Protein AF-A0A3D3XCF5-F1 (afdb_monomer_lite)

Sequence (88 aa):
MTKKHKSRTAKVPNKASIANFSKIMAANRSEIAIRVFRAATELRKRTVAVYAQEDRFCMHRFKADEAYQVGKGKGPVAAYLDIDSIIQ

Foldseek 3Di:
DDDDPPPPPPPPPDPPPPPPAQEDEDLDADPVLLVVLVVCVVVNHAYEYEAAPVCPPPPSQVSGPYYDYADVPDDRVVRSVPPVRVVD

Structure (mmCIF, N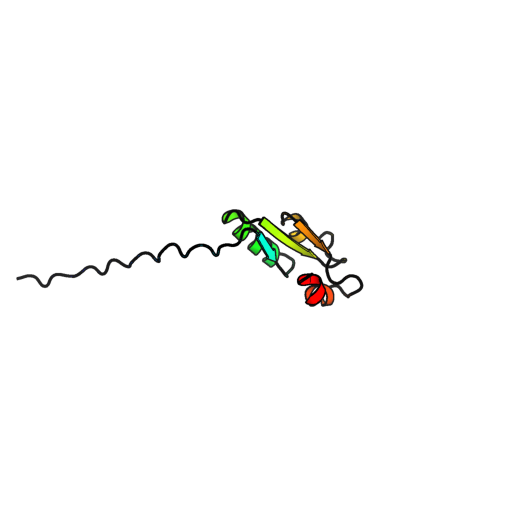/CA/C/O backbone):
data_AF-A0A3D3XCF5-F1
#
_entry.id   AF-A0A3D3XCF5-F1
#
loop_
_atom_site.group_PDB
_atom_site.id
_atom_site.type_symbol
_atom_site.label_atom_id
_atom_site.label_alt_id
_atom_site.label_comp_id
_atom_site.label_asym_id
_atom_site.label_entity_id
_atom_site.label_seq_id
_atom_site.pdbx_PDB_ins_code
_atom_site.Cartn_x
_atom_site.Cartn_y
_atom_site.Cartn_z
_atom_site.occupancy
_atom_site.B_iso_or_equiv
_atom_site.auth_seq_id
_atom_site.auth_comp_id
_atom_site.auth_asym_id
_atom_site.auth_atom_id
_atom_site.pdbx_PDB_model_num
ATOM 1 N N . MET A 1 1 ? -55.881 32.031 11.631 1.00 43.44 1 MET A N 1
ATOM 2 C CA . MET A 1 1 ? -55.396 30.956 12.523 1.00 43.44 1 MET A CA 1
ATOM 3 C C . MET A 1 1 ? -54.432 30.047 11.757 1.00 43.44 1 MET A C 1
ATOM 5 O O . MET A 1 1 ? -54.839 29.263 10.915 1.00 43.44 1 MET A O 1
ATOM 9 N N . THR A 1 2 ? -53.144 30.334 11.961 1.00 39.97 2 THR A N 1
ATOM 10 C CA . THR A 1 2 ? -51.925 29.498 11.870 1.00 39.97 2 THR A CA 1
ATOM 11 C C . THR A 1 2 ? -51.847 28.297 10.903 1.00 39.97 2 THR A C 1
ATOM 13 O O . THR A 1 2 ? -52.121 27.152 11.256 1.00 39.97 2 THR A O 1
ATOM 16 N N . LYS A 1 3 ? -51.246 28.526 9.722 1.00 47.50 3 LYS A N 1
ATOM 17 C CA . LYS A 1 3 ? -50.566 27.470 8.947 1.00 47.50 3 LYS A CA 1
ATOM 18 C C . LYS A 1 3 ? -49.299 27.042 9.702 1.00 47.50 3 LYS A C 1
ATOM 20 O O . LYS A 1 3 ? -48.326 27.787 9.768 1.00 47.50 3 LYS A O 1
ATOM 25 N N . LYS A 1 4 ? -49.326 25.848 10.298 1.00 47.25 4 LYS A N 1
ATOM 26 C CA . LYS A 1 4 ? -48.203 25.234 11.023 1.00 47.25 4 LYS A CA 1
ATOM 27 C C . LYS A 1 4 ? -47.062 24.939 10.035 1.00 47.25 4 LYS A C 1
ATOM 29 O O . LYS A 1 4 ? -47.163 24.020 9.226 1.00 47.25 4 LYS A O 1
ATOM 34 N N . HIS A 1 5 ? -45.986 25.724 10.088 1.00 43.88 5 HIS A N 1
ATOM 35 C CA . HIS A 1 5 ? -44.720 25.414 9.422 1.00 43.88 5 HIS A CA 1
ATOM 36 C C . HIS A 1 5 ? -44.173 24.111 10.034 1.00 43.88 5 HIS A C 1
ATOM 38 O O . HIS A 1 5 ? -43.664 24.110 11.152 1.00 43.88 5 HIS A O 1
ATOM 44 N N . LYS A 1 6 ? -44.325 22.975 9.341 1.00 52.22 6 LYS A N 1
ATOM 45 C CA . LYS A 1 6 ? -43.590 21.750 9.683 1.00 52.22 6 LYS A CA 1
ATOM 46 C C . LYS A 1 6 ? -42.132 21.998 9.312 1.00 52.22 6 LYS A C 1
ATOM 48 O O . LYS A 1 6 ? -41.783 21.951 8.133 1.00 52.22 6 LYS A O 1
ATOM 53 N N . SER A 1 7 ? -41.297 22.285 10.308 1.00 45.72 7 SER A N 1
ATOM 54 C CA . SER A 1 7 ? -39.851 22.273 10.137 1.00 45.72 7 SER A CA 1
ATOM 55 C C . SER A 1 7 ? -39.449 20.881 9.647 1.00 45.72 7 SER A C 1
ATOM 57 O O . SER A 1 7 ? -39.626 19.871 10.328 1.00 45.72 7 SER A O 1
ATOM 59 N N . ARG A 1 8 ? -38.962 20.806 8.407 1.00 51.34 8 ARG A N 1
ATOM 60 C CA . ARG A 1 8 ? -38.236 19.635 7.924 1.00 51.34 8 ARG A CA 1
ATOM 61 C C . ARG A 1 8 ? -36.898 19.642 8.653 1.00 51.34 8 ARG A C 1
ATOM 63 O O . ARG A 1 8 ? -35.954 20.278 8.200 1.00 51.34 8 ARG A O 1
ATOM 70 N N . THR A 1 9 ? -36.825 18.987 9.806 1.00 49.06 9 THR A N 1
ATOM 71 C CA . THR A 1 9 ? -35.535 18.636 10.393 1.00 49.06 9 THR A CA 1
ATOM 72 C C . THR A 1 9 ? -34.861 17.672 9.421 1.00 49.06 9 THR A C 1
ATOM 74 O O . THR A 1 9 ? -35.321 16.550 9.208 1.00 49.06 9 THR A O 1
ATOM 77 N N . ALA A 1 10 ? -33.816 18.147 8.741 1.00 54.84 10 ALA A N 1
ATOM 78 C CA . ALA A 1 10 ? -32.973 17.297 7.917 1.00 54.84 10 ALA A CA 1
ATOM 79 C C . ALA A 1 10 ? -32.434 16.183 8.820 1.00 54.84 10 ALA A C 1
ATOM 81 O O . ALA A 1 10 ? -31.709 16.440 9.781 1.00 54.84 10 ALA A O 1
ATOM 82 N N . LYS A 1 11 ? -32.862 14.947 8.557 1.00 50.62 11 LYS A N 1
ATOM 83 C CA . LYS A 1 11 ? -32.372 13.757 9.245 1.00 50.62 11 LYS A CA 1
ATOM 84 C C . LYS A 1 11 ? -30.870 13.706 8.974 1.00 50.62 11 LYS A C 1
ATOM 86 O O . LYS A 1 11 ? -30.479 13.485 7.830 1.00 50.62 11 LYS A O 1
ATOM 91 N N . VAL A 1 12 ? -30.055 13.984 9.996 1.00 56.84 12 VAL A N 1
ATOM 92 C CA . VAL A 1 12 ? -28.594 13.855 9.911 1.00 56.84 12 VAL A CA 1
ATOM 93 C C . VAL A 1 12 ? -28.324 12.474 9.317 1.00 56.84 12 VAL A C 1
ATOM 95 O O . VAL A 1 12 ? -28.889 11.503 9.837 1.00 56.84 12 VAL A O 1
ATOM 98 N N . PRO A 1 13 ? -27.582 12.371 8.198 1.00 52.12 13 PRO A N 1
ATOM 99 C CA . PRO A 1 13 ? -27.359 11.088 7.560 1.00 52.12 13 PRO A CA 1
ATOM 100 C C . PRO A 1 13 ? -26.813 10.140 8.620 1.00 52.12 13 PRO A C 1
ATOM 102 O O . PRO A 1 13 ? -25.838 10.452 9.308 1.00 52.12 13 PRO A O 1
ATOM 105 N N . ASN A 1 14 ? -27.536 9.031 8.805 1.00 56.78 14 ASN A N 1
ATOM 106 C CA . ASN A 1 14 ? -27.167 7.970 9.727 1.00 56.78 14 ASN A CA 1
ATOM 107 C C . ASN A 1 14 ? -25.691 7.673 9.489 1.00 56.78 14 ASN A C 1
ATOM 109 O O . ASN A 1 14 ? -25.306 7.555 8.326 1.00 56.78 14 ASN A O 1
ATOM 113 N N . LYS A 1 15 ? -24.901 7.636 10.567 1.00 52.72 15 LYS A N 1
ATOM 114 C CA . LYS A 1 15 ? -23.460 7.376 10.584 1.00 52.72 15 LYS A CA 1
ATOM 115 C C . LYS A 1 15 ? -23.253 6.074 9.818 1.00 52.72 15 LYS A C 1
ATOM 117 O O . LYS A 1 15 ? -23.378 5.005 10.408 1.00 52.72 15 LYS A O 1
ATOM 122 N N . ALA A 1 16 ? -23.103 6.171 8.495 1.00 52.66 16 ALA A N 1
ATOM 123 C CA . ALA A 1 16 ? -23.075 5.028 7.603 1.00 52.66 16 ALA A CA 1
ATOM 124 C C . ALA A 1 16 ? -22.003 4.137 8.191 1.00 52.66 16 ALA A C 1
ATOM 126 O O . ALA A 1 16 ? -20.889 4.620 8.402 1.00 52.66 16 ALA A O 1
ATOM 127 N N . SER A 1 17 ? -22.398 2.934 8.611 1.00 57.94 17 SER A N 1
ATOM 128 C CA . SER A 1 17 ? -21.520 1.969 9.255 1.00 57.94 17 SER A CA 1
ATOM 129 C C . SER A 1 17 ? -20.233 1.961 8.451 1.00 57.94 17 SER A C 1
ATOM 131 O O . SER A 1 17 ? -20.250 1.509 7.304 1.00 57.94 17 SER A O 1
ATOM 133 N N . ILE A 1 18 ? -19.175 2.582 8.990 1.00 65.00 18 ILE A N 1
ATOM 134 C CA . ILE A 1 18 ? -17.871 2.640 8.333 1.00 65.00 18 ILE A CA 1
ATOM 135 C C . ILE A 1 18 ? -17.603 1.194 7.965 1.00 65.00 18 ILE A C 1
ATOM 137 O O . ILE A 1 18 ? -17.651 0.358 8.868 1.00 65.00 18 ILE A O 1
ATOM 141 N N . ALA A 1 19 ? -17.476 0.908 6.665 1.00 64.81 19 ALA A N 1
ATOM 142 C CA . ALA A 1 19 ? -17.484 -0.457 6.156 1.00 64.81 19 ALA A CA 1
ATOM 143 C C . ALA A 1 19 ? -16.637 -1.365 7.064 1.00 64.81 19 ALA A C 1
ATOM 145 O O . ALA A 1 19 ? -15.580 -0.945 7.547 1.00 64.81 19 ALA A O 1
ATOM 146 N N . ASN A 1 20 ? -17.139 -2.570 7.356 1.00 84.69 20 ASN A N 1
ATOM 147 C CA . ASN A 1 20 ? -16.552 -3.507 8.321 1.00 84.69 20 ASN A CA 1
ATOM 148 C C . ASN A 1 20 ? -15.225 -4.094 7.802 1.00 84.69 20 ASN A C 1
ATOM 150 O O . ASN A 1 20 ? -15.120 -5.286 7.543 1.00 84.69 20 ASN A O 1
ATOM 154 N N . PHE A 1 21 ? -14.201 -3.262 7.639 1.00 91.44 21 PHE A N 1
ATOM 155 C CA . PHE A 1 21 ? -12.833 -3.670 7.353 1.00 91.44 21 PHE A CA 1
ATOM 156 C C . PHE A 1 21 ? -11.930 -3.264 8.514 1.00 91.44 21 PHE A C 1
ATOM 158 O O . PHE A 1 21 ? -12.172 -2.263 9.191 1.00 91.44 21 PHE A O 1
ATOM 165 N N . SER A 1 22 ? -10.890 -4.049 8.769 1.00 95.50 22 SER A N 1
ATOM 166 C CA . SER A 1 22 ? -9.878 -3.780 9.799 1.00 95.50 22 SER A CA 1
ATOM 167 C C . SER A 1 22 ? -8.572 -3.241 9.209 1.00 95.50 22 SER A C 1
ATOM 169 O O . SER A 1 22 ? -7.822 -2.550 9.899 1.00 95.50 22 SER A O 1
ATOM 171 N N . LYS A 1 23 ? -8.319 -3.527 7.928 1.00 97.12 23 LYS A N 1
ATOM 172 C CA . LYS A 1 23 ? -7.087 -3.220 7.200 1.00 97.12 23 LYS A CA 1
ATOM 173 C C . LYS A 1 23 ? -7.417 -2.810 5.762 1.00 97.12 23 LYS A C 1
ATOM 175 O O . LYS A 1 23 ? -8.389 -3.306 5.198 1.00 97.12 23 LYS A O 1
ATOM 180 N N . ILE A 1 24 ? -6.628 -1.906 5.190 1.00 97.19 24 ILE A N 1
ATOM 181 C CA . ILE A 1 24 ? -6.746 -1.451 3.801 1.00 97.19 24 ILE A CA 1
ATOM 182 C C . ILE A 1 24 ? -5.367 -1.367 3.145 1.00 97.19 24 ILE A C 1
ATOM 184 O O . ILE A 1 24 ? -4.397 -0.942 3.772 1.00 97.19 24 ILE A O 1
ATOM 188 N N . MET A 1 25 ? -5.294 -1.748 1.873 1.00 98.56 25 MET A N 1
ATOM 189 C CA . MET A 1 25 ? -4.111 -1.597 1.031 1.00 98.56 25 MET A CA 1
ATOM 190 C C . MET A 1 25 ? -4.334 -0.483 0.008 1.00 98.56 25 MET A C 1
ATOM 192 O O . MET A 1 25 ? -5.399 -0.416 -0.605 1.00 98.56 25 MET A O 1
ATOM 196 N N . ALA A 1 26 ? -3.336 0.375 -0.207 1.00 98.44 26 ALA A N 1
ATOM 197 C CA . ALA A 1 26 ? -3.351 1.311 -1.328 1.00 98.44 26 ALA A CA 1
ATOM 198 C C . ALA A 1 26 ? -2.558 0.717 -2.498 1.00 98.44 26 ALA A C 1
ATOM 200 O O . ALA A 1 26 ? -1.330 0.730 -2.473 1.00 98.44 26 ALA A O 1
ATOM 201 N N . ALA A 1 27 ? -3.258 0.241 -3.532 1.00 98.50 27 ALA A N 1
ATOM 202 C CA . ALA A 1 27 ? -2.674 -0.168 -4.816 1.00 98.50 27 ALA A CA 1
ATOM 203 C C . ALA A 1 27 ? -2.266 1.067 -5.647 1.00 98.50 27 ALA A C 1
ATOM 205 O O . ALA A 1 27 ? -2.805 1.349 -6.714 1.00 98.50 27 ALA A O 1
ATOM 206 N N . ASN A 1 28 ? -1.396 1.893 -5.071 1.00 98.69 28 ASN A N 1
ATOM 207 C CA . ASN A 1 28 ? -0.932 3.156 -5.630 1.00 98.69 28 ASN A CA 1
ATOM 208 C C . ASN A 1 28 ? 0.401 3.561 -4.964 1.00 98.69 28 ASN A C 1
ATOM 210 O O . ASN A 1 28 ? 0.889 2.876 -4.065 1.00 98.69 28 ASN A O 1
ATOM 214 N N . ARG A 1 29 ? 0.976 4.696 -5.373 1.00 98.75 29 ARG A N 1
ATOM 215 C CA . ARG A 1 29 ? 2.255 5.237 -4.883 1.00 98.75 29 ARG A CA 1
ATOM 216 C C . ARG A 1 29 ? 2.146 6.718 -4.518 1.00 98.75 29 ARG A C 1
ATOM 218 O O . ARG A 1 29 ? 1.107 7.341 -4.719 1.00 98.75 29 ARG A O 1
ATOM 225 N N . SER A 1 30 ? 3.240 7.295 -4.022 1.00 98.50 30 SER A N 1
ATOM 226 C CA . SER A 1 30 ? 3.371 8.744 -3.804 1.00 98.50 30 SER A CA 1
ATOM 227 C C . SER A 1 30 ? 2.301 9.320 -2.849 1.00 98.50 30 SER A C 1
ATOM 229 O O . SER A 1 30 ? 1.887 8.675 -1.882 1.00 98.50 30 SER A O 1
ATOM 231 N N . GLU A 1 31 ? 1.892 10.567 -3.060 1.00 98.69 31 GLU A N 1
ATOM 232 C CA . GLU A 1 31 ? 1.051 11.359 -2.173 1.00 98.69 31 GLU A CA 1
ATOM 233 C C . GLU A 1 31 ? -0.364 10.801 -2.018 1.00 98.69 31 GLU A C 1
ATOM 235 O O . GLU A 1 31 ? -0.930 10.895 -0.926 1.00 98.69 31 GLU A O 1
ATOM 240 N N . ILE A 1 32 ? -0.929 10.179 -3.059 1.00 98.75 32 ILE A N 1
ATOM 241 C CA . ILE A 1 32 ? -2.281 9.620 -2.977 1.00 98.75 32 ILE A CA 1
ATOM 242 C C . ILE A 1 32 ? -2.328 8.396 -2.058 1.00 98.75 32 ILE A C 1
ATOM 244 O O . ILE A 1 32 ? -3.251 8.283 -1.251 1.00 98.75 32 ILE A O 1
ATOM 248 N N . ALA A 1 33 ? -1.299 7.540 -2.084 1.00 98.75 33 ALA A N 1
ATOM 249 C CA . ALA A 1 33 ? -1.173 6.436 -1.134 1.00 98.75 33 ALA A CA 1
ATOM 250 C C . ALA A 1 33 ? -1.071 6.967 0.307 1.00 98.75 33 ALA A C 1
ATOM 252 O O . ALA A 1 33 ? -1.816 6.536 1.185 1.00 98.75 33 ALA A O 1
ATOM 253 N N . ILE A 1 34 ? -0.243 7.994 0.537 1.00 98.81 34 ILE A N 1
ATOM 254 C CA . ILE A 1 34 ? -0.112 8.644 1.853 1.00 98.81 34 ILE A CA 1
ATOM 255 C C . ILE A 1 34 ? -1.444 9.252 2.316 1.00 98.81 34 ILE A C 1
ATOM 257 O O . ILE A 1 34 ? -1.795 9.149 3.492 1.00 98.81 34 ILE A O 1
ATOM 261 N N . ARG A 1 35 ? -2.207 9.877 1.413 1.00 98.81 35 ARG A N 1
ATOM 262 C CA . ARG A 1 35 ? -3.526 10.441 1.726 1.00 98.81 35 ARG A CA 1
ATOM 263 C C . ARG A 1 35 ? -4.510 9.359 2.170 1.00 98.81 35 ARG A C 1
ATOM 265 O O . ARG A 1 35 ? -5.217 9.566 3.154 1.00 98.81 35 ARG A O 1
ATOM 272 N N . VAL A 1 36 ? -4.530 8.219 1.479 1.00 98.56 36 VAL A N 1
ATOM 273 C CA . VAL A 1 36 ? -5.351 7.063 1.864 1.00 98.56 36 VAL A CA 1
ATOM 274 C C . VAL A 1 36 ? -4.937 6.544 3.239 1.00 98.56 36 VAL A C 1
ATOM 276 O O . VAL A 1 36 ? -5.804 6.331 4.084 1.00 98.56 36 VAL A O 1
ATOM 279 N N . PHE A 1 37 ? -3.635 6.410 3.504 1.00 98.75 37 PHE A N 1
ATOM 280 C CA . PHE A 1 37 ? -3.149 5.929 4.800 1.00 98.75 37 PHE A CA 1
ATOM 281 C C . PHE A 1 37 ? -3.536 6.857 5.946 1.00 98.75 37 PHE A C 1
ATOM 283 O O . PHE A 1 37 ? -4.019 6.384 6.966 1.00 98.75 37 PHE A O 1
ATOM 290 N N . ARG A 1 38 ? -3.428 8.178 5.766 1.00 98.56 38 ARG A N 1
ATOM 291 C CA . ARG A 1 38 ? -3.869 9.150 6.780 1.00 98.56 38 ARG A CA 1
ATOM 292 C C . ARG A 1 38 ? -5.350 8.993 7.121 1.00 98.56 38 ARG A C 1
ATOM 294 O O . ARG A 1 38 ? -5.684 8.867 8.295 1.00 98.56 38 ARG A O 1
ATOM 301 N N . ALA A 1 39 ? -6.212 8.923 6.106 1.00 98.00 39 ALA A N 1
ATOM 302 C CA . ALA A 1 39 ? -7.644 8.722 6.311 1.00 98.00 39 ALA A CA 1
ATOM 303 C C . ALA A 1 39 ? -7.942 7.373 6.993 1.00 98.00 39 ALA A C 1
ATOM 305 O O . ALA A 1 39 ? -8.755 7.300 7.910 1.00 98.00 39 ALA A O 1
ATOM 306 N N . ALA A 1 40 ? -7.258 6.299 6.593 1.00 97.19 40 ALA A N 1
ATOM 307 C CA . ALA A 1 40 ? -7.402 4.985 7.212 1.00 97.19 40 ALA A CA 1
ATOM 308 C C . ALA A 1 40 ? -6.977 4.991 8.692 1.00 97.19 40 ALA A C 1
ATOM 310 O O . ALA A 1 40 ? -7.701 4.466 9.541 1.00 97.19 40 ALA A O 1
ATOM 311 N N . THR A 1 41 ? -5.862 5.646 9.017 1.00 97.06 41 THR A N 1
ATOM 312 C CA . THR A 1 41 ? -5.373 5.805 10.392 1.00 97.06 41 THR A CA 1
ATOM 313 C C . THR A 1 41 ? -6.348 6.611 11.253 1.00 97.06 41 THR A C 1
ATOM 315 O O . THR A 1 41 ? -6.639 6.206 12.378 1.00 97.06 41 THR A O 1
ATOM 318 N N . GLU A 1 42 ? -6.929 7.695 10.727 1.00 97.00 42 GLU A N 1
ATOM 319 C CA . GLU A 1 42 ? -7.981 8.476 11.407 1.00 97.00 42 GLU A CA 1
ATOM 320 C C . GLU A 1 42 ? -9.222 7.619 11.726 1.00 97.00 42 GLU A C 1
ATOM 322 O O . GLU A 1 42 ? -9.864 7.788 12.764 1.00 97.00 42 GLU A O 1
ATOM 327 N N . LEU A 1 43 ? -9.511 6.628 10.877 1.00 95.00 43 LEU A N 1
ATOM 328 C CA . LEU A 1 43 ? -10.572 5.637 11.066 1.00 95.00 43 LEU A CA 1
ATOM 329 C C . LEU A 1 43 ? -10.147 4.412 11.901 1.00 95.00 43 LEU A C 1
ATOM 331 O O . LEU A 1 43 ? -10.918 3.452 12.012 1.00 95.00 43 LEU A O 1
ATOM 335 N N .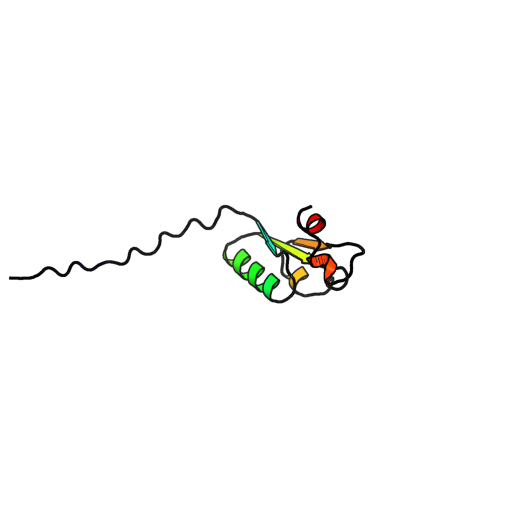 ARG A 1 44 ? -8.942 4.431 12.491 1.00 95.00 44 ARG A N 1
ATOM 336 C CA . ARG A 1 44 ? -8.333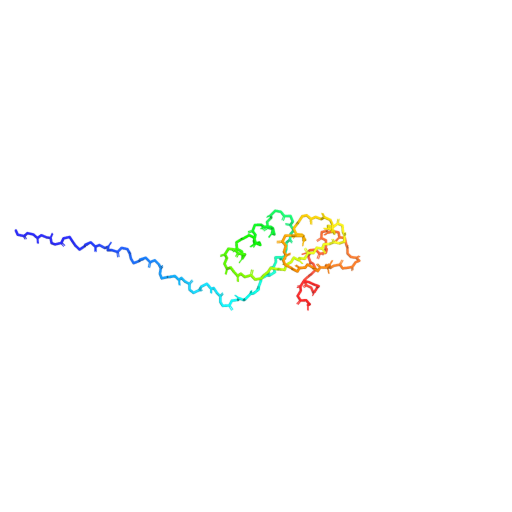 3.326 13.255 1.00 95.00 44 ARG A CA 1
ATOM 337 C C . ARG A 1 44 ? -8.236 2.021 12.458 1.00 95.00 44 ARG A C 1
ATOM 339 O O . ARG A 1 44 ? -8.529 0.941 12.973 1.00 95.00 44 ARG A O 1
ATOM 346 N N . LYS A 1 45 ? -7.864 2.121 11.185 1.00 96.56 45 LYS A N 1
ATOM 347 C CA . LYS A 1 45 ? -7.664 0.987 10.276 1.00 96.56 45 LYS A CA 1
ATOM 348 C C . LYS A 1 45 ? -6.176 0.783 10.030 1.00 96.56 45 LYS A C 1
ATOM 350 O O . LYS A 1 45 ? -5.428 1.751 9.941 1.00 96.56 45 LYS A O 1
ATOM 355 N N . ARG A 1 46 ? -5.764 -0.479 9.901 1.00 98.38 46 ARG A N 1
ATOM 356 C CA . ARG A 1 46 ? -4.391 -0.837 9.530 1.00 98.38 46 ARG A CA 1
ATOM 357 C C . ARG A 1 46 ? -4.147 -0.547 8.049 1.00 98.38 46 ARG A C 1
ATOM 359 O O . ARG A 1 46 ? -5.066 -0.667 7.240 1.00 98.38 46 ARG A O 1
ATOM 366 N N . THR A 1 47 ? -2.921 -0.201 7.688 1.00 98.75 47 THR A N 1
ATOM 367 C CA . THR A 1 47 ? -2.557 0.244 6.336 1.00 98.75 47 THR A CA 1
ATOM 368 C C . THR A 1 47 ? -1.471 -0.626 5.716 1.00 98.75 47 THR A C 1
ATOM 370 O O . THR A 1 47 ? -0.526 -1.026 6.393 1.00 98.75 47 THR A O 1
ATOM 373 N N . VAL A 1 48 ? -1.605 -0.910 4.419 1.00 98.81 48 VAL A N 1
ATOM 374 C CA . VAL A 1 48 ? -0.627 -1.668 3.628 1.00 98.81 48 VAL A CA 1
ATOM 375 C C . VAL A 1 48 ? -0.232 -0.871 2.386 1.00 98.81 48 VAL A C 1
ATOM 377 O O . VAL A 1 48 ? -1.095 -0.417 1.629 1.00 98.81 48 VAL A O 1
ATOM 380 N N . ALA A 1 49 ? 1.070 -0.712 2.162 1.00 98.81 49 ALA A N 1
ATOM 381 C CA . ALA A 1 49 ? 1.627 -0.137 0.944 1.00 98.81 49 ALA A CA 1
ATOM 382 C C . ALA A 1 49 ? 2.164 -1.220 0.001 1.00 98.81 49 ALA A C 1
ATOM 384 O O . ALA A 1 49 ? 2.773 -2.196 0.439 1.00 98.81 49 ALA A O 1
ATOM 385 N N . VAL A 1 50 ? 2.023 -0.990 -1.302 1.00 98.69 50 VAL A N 1
ATOM 386 C CA . VAL A 1 50 ? 2.784 -1.703 -2.335 1.00 98.69 50 VAL A CA 1
ATOM 387 C C . VAL A 1 50 ? 3.852 -0.780 -2.914 1.00 98.69 50 VAL A C 1
ATOM 389 O O . VAL A 1 50 ? 3.666 0.441 -2.963 1.00 98.69 50 VAL A O 1
ATOM 392 N N . TYR A 1 51 ? 4.992 -1.327 -3.328 1.00 98.69 51 TYR A N 1
ATOM 393 C CA . TYR A 1 51 ? 6.045 -0.538 -3.968 1.00 98.69 51 TYR A CA 1
ATOM 394 C C . TYR A 1 51 ? 6.804 -1.325 -5.043 1.00 98.69 51 TYR A C 1
ATOM 396 O O . TYR A 1 51 ? 7.044 -2.522 -4.903 1.00 98.69 51 TYR A O 1
ATOM 404 N N . ALA A 1 52 ? 7.217 -0.637 -6.108 1.00 98.50 52 ALA A N 1
ATOM 405 C CA . ALA A 1 52 ? 8.186 -1.158 -7.074 1.00 98.50 52 ALA A CA 1
ATOM 406 C C . ALA A 1 52 ? 9.615 -1.102 -6.500 1.00 98.50 52 ALA A C 1
ATOM 408 O O . ALA A 1 52 ? 9.894 -0.285 -5.622 1.00 98.50 52 ALA A O 1
ATOM 409 N N . GLN A 1 53 ? 10.556 -1.904 -7.012 1.00 98.06 53 GLN A N 1
ATOM 410 C CA . GLN A 1 53 ? 11.954 -1.913 -6.534 1.00 98.06 53 GLN A CA 1
ATOM 411 C C . GLN A 1 53 ? 12.607 -0.518 -6.579 1.00 98.06 53 GLN A C 1
ATOM 413 O O . GLN A 1 53 ? 13.394 -0.140 -5.702 1.00 98.06 53 GLN A O 1
ATOM 418 N N . GLU A 1 54 ? 12.275 0.257 -7.604 1.00 98.19 54 GLU A N 1
ATOM 419 C CA . GLU A 1 54 ? 12.756 1.617 -7.831 1.00 98.19 54 GLU A CA 1
ATOM 420 C C . GLU A 1 54 ? 12.228 2.581 -6.760 1.00 98.19 54 GLU A C 1
ATOM 422 O O . GLU A 1 54 ? 12.948 3.485 -6.343 1.00 98.19 54 GLU A O 1
ATOM 427 N N . ASP A 1 55 ? 11.035 2.313 -6.223 1.00 98.44 55 ASP A N 1
ATOM 428 C CA . ASP A 1 55 ? 10.369 3.106 -5.187 1.00 98.44 55 ASP A CA 1
ATOM 429 C C . ASP A 1 55 ? 10.660 2.615 -3.754 1.00 98.44 55 ASP A C 1
ATOM 431 O O . ASP A 1 55 ? 10.017 3.050 -2.797 1.00 98.44 55 ASP A O 1
ATOM 435 N N . ARG A 1 56 ? 11.649 1.731 -3.547 1.00 98.12 56 ARG A N 1
ATOM 436 C CA . ARG A 1 56 ? 12.003 1.176 -2.217 1.00 98.12 56 ARG A CA 1
ATOM 437 C C . ARG A 1 56 ? 12.340 2.224 -1.146 1.00 98.12 56 ARG A C 1
ATOM 439 O O . ARG A 1 56 ? 12.297 1.916 0.048 1.00 98.12 56 ARG A O 1
ATOM 446 N N . PHE A 1 57 ? 12.679 3.441 -1.565 1.00 98.31 57 PHE A N 1
ATOM 447 C CA . PHE A 1 57 ? 12.974 4.578 -0.690 1.00 98.31 57 PHE A CA 1
ATOM 448 C C . PHE A 1 57 ? 11.905 5.680 -0.743 1.00 98.31 57 PHE A C 1
ATOM 450 O O . PHE A 1 57 ? 12.066 6.717 -0.105 1.00 98.31 57 PHE A O 1
ATOM 457 N N . CYS A 1 58 ? 10.807 5.480 -1.475 1.00 98.31 58 CYS A N 1
ATOM 458 C CA . CYS A 1 58 ? 9.726 6.453 -1.535 1.00 98.31 58 CYS A CA 1
ATOM 459 C C . CYS A 1 58 ? 8.951 6.517 -0.218 1.00 98.31 58 CYS A C 1
ATOM 461 O O . CYS A 1 58 ? 8.722 5.517 0.463 1.00 98.31 58 CYS A O 1
ATOM 463 N N . MET A 1 59 ? 8.498 7.725 0.115 1.00 98.44 59 MET A N 1
ATOM 464 C CA . MET A 1 59 ? 7.882 8.022 1.407 1.00 98.44 59 MET A CA 1
ATOM 465 C C . MET A 1 59 ? 6.628 7.199 1.701 1.00 98.44 59 MET A C 1
ATOM 467 O O . MET A 1 59 ? 6.403 6.861 2.859 1.00 98.44 59 MET A O 1
ATOM 471 N N . HIS A 1 60 ? 5.809 6.863 0.696 1.00 98.62 60 HIS A N 1
ATOM 472 C CA . HIS A 1 60 ? 4.550 6.146 0.929 1.00 98.62 60 HIS A CA 1
ATOM 473 C C . HIS A 1 60 ? 4.773 4.772 1.565 1.00 98.62 60 HIS A C 1
ATOM 475 O O . HIS A 1 60 ? 3.998 4.387 2.436 1.00 98.62 60 HIS A O 1
ATOM 481 N N . ARG A 1 61 ? 5.875 4.094 1.216 1.00 98.50 61 ARG A N 1
ATOM 482 C CA . ARG A 1 61 ? 6.286 2.815 1.808 1.00 98.50 61 ARG A CA 1
ATOM 483 C C . ARG A 1 61 ? 6.436 2.907 3.327 1.00 98.50 61 ARG A C 1
ATOM 485 O O . ARG A 1 61 ? 6.000 2.014 4.038 1.00 98.50 61 ARG A O 1
ATOM 492 N N . PHE A 1 62 ? 7.024 3.996 3.823 1.00 98.38 62 PHE A N 1
ATOM 493 C CA . PHE A 1 62 ? 7.289 4.208 5.252 1.00 98.38 62 PHE A CA 1
ATOM 494 C C . PHE A 1 62 ? 6.119 4.854 6.009 1.00 98.38 62 PHE A C 1
ATOM 496 O O . PHE A 1 62 ? 6.228 5.111 7.206 1.00 98.38 62 PHE A O 1
ATOM 503 N N . LYS A 1 63 ? 5.024 5.190 5.317 1.00 98.50 63 LYS A N 1
ATOM 504 C CA . LYS A 1 63 ? 3.826 5.801 5.914 1.00 98.50 63 LYS A CA 1
ATOM 505 C C . LYS A 1 63 ? 2.680 4.813 6.128 1.00 98.50 63 LYS A C 1
ATOM 507 O O . LYS A 1 63 ? 1.676 5.216 6.708 1.00 98.50 63 LYS A O 1
ATOM 512 N N . ALA A 1 64 ? 2.830 3.572 5.674 1.00 98.69 64 ALA A N 1
ATOM 513 C CA . ALA A 1 64 ? 1.929 2.472 5.994 1.00 98.69 64 ALA A CA 1
ATOM 514 C C . ALA A 1 64 ? 2.469 1.640 7.169 1.00 98.69 64 ALA A C 1
ATOM 516 O O . ALA A 1 64 ? 3.665 1.679 7.458 1.00 98.69 64 ALA A O 1
ATOM 517 N N . ASP A 1 65 ? 1.598 0.865 7.816 1.00 98.69 65 ASP A N 1
ATOM 518 C CA . ASP A 1 65 ? 2.005 -0.056 8.887 1.00 98.69 65 ASP A CA 1
ATOM 519 C C . ASP A 1 65 ? 2.810 -1.246 8.347 1.00 98.69 65 ASP A C 1
ATOM 521 O O . AS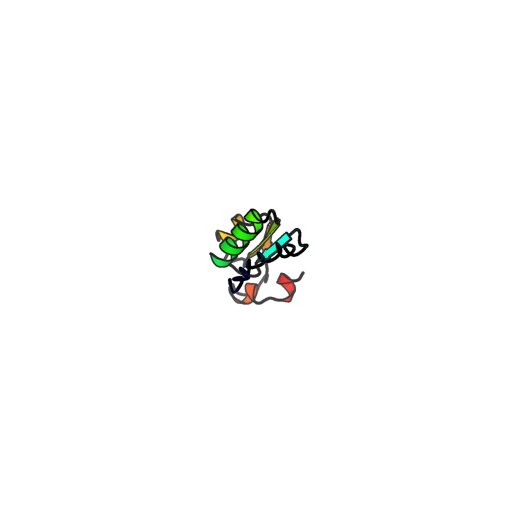P A 1 65 ? 3.672 -1.787 9.034 1.00 98.69 65 ASP A O 1
ATOM 525 N N . GLU A 1 66 ? 2.488 -1.685 7.131 1.00 98.50 66 GLU A N 1
ATOM 526 C CA . GLU A 1 66 ? 3.127 -2.796 6.427 1.00 98.50 66 GLU A CA 1
ATOM 527 C C . GLU A 1 66 ? 3.389 -2.382 4.973 1.00 98.50 66 GLU A C 1
ATOM 529 O O . GLU A 1 66 ? 2.620 -1.612 4.391 1.00 98.50 66 GLU A O 1
ATOM 534 N N . ALA A 1 67 ? 4.463 -2.888 4.364 1.00 98.56 67 ALA A N 1
ATOM 535 C CA . ALA A 1 67 ? 4.764 -2.596 2.968 1.00 98.56 67 ALA A CA 1
ATOM 536 C C . ALA A 1 67 ? 5.429 -3.771 2.249 1.00 98.56 67 ALA A C 1
ATOM 538 O O . ALA A 1 67 ? 6.392 -4.346 2.760 1.00 98.56 67 ALA A O 1
ATOM 539 N N . TYR A 1 68 ? 4.962 -4.062 1.035 1.00 98.50 68 TYR A N 1
ATOM 540 C CA . TYR A 1 68 ? 5.404 -5.206 0.238 1.00 98.50 68 TYR A CA 1
ATOM 541 C C . TYR A 1 68 ? 5.837 -4.781 -1.162 1.00 98.50 68 TYR A C 1
ATOM 543 O O . TYR A 1 68 ? 5.236 -3.905 -1.788 1.00 98.50 68 TYR A O 1
ATOM 551 N N . GLN A 1 69 ? 6.914 -5.396 -1.643 1.00 98.25 69 GLN A N 1
ATOM 552 C CA . GLN A 1 69 ? 7.370 -5.188 -3.008 1.00 98.25 69 GLN A CA 1
ATOM 553 C C . GLN A 1 69 ? 6.462 -5.951 -3.975 1.00 98.25 69 GLN A C 1
ATOM 555 O O . GLN A 1 69 ? 6.237 -7.142 -3.780 1.00 98.25 69 GLN A O 1
ATOM 560 N N . VAL A 1 70 ? 6.016 -5.287 -5.040 1.00 98.31 70 VAL A N 1
ATOM 561 C CA . VAL A 1 70 ? 5.203 -5.882 -6.115 1.00 98.31 70 VAL A CA 1
ATOM 562 C C . VAL A 1 70 ? 5.948 -5.854 -7.445 1.00 98.31 70 VAL A C 1
ATOM 564 O O . VAL A 1 70 ? 6.944 -5.141 -7.599 1.00 98.31 70 VAL A O 1
ATOM 567 N N . GLY A 1 71 ? 5.490 -6.661 -8.403 1.00 97.38 71 GLY A N 1
ATOM 568 C CA . GLY A 1 71 ? 6.021 -6.667 -9.764 1.00 97.38 71 GLY A CA 1
ATOM 569 C C . GLY A 1 71 ? 7.512 -6.977 -9.861 1.00 97.38 71 GLY A C 1
ATOM 570 O O . GLY A 1 71 ? 8.228 -6.327 -10.621 1.00 97.38 71 GLY A O 1
ATOM 571 N N . LYS A 1 72 ? 8.015 -7.939 -9.077 1.00 96.00 72 LYS A N 1
ATOM 572 C CA . LYS A 1 72 ? 9.439 -8.309 -9.081 1.00 96.00 72 LYS A CA 1
ATOM 573 C C . LYS A 1 72 ? 9.907 -8.643 -10.505 1.00 96.00 72 LYS A C 1
ATOM 575 O O . LYS A 1 72 ? 9.333 -9.500 -11.167 1.00 96.00 72 LYS A O 1
ATOM 580 N N . GLY A 1 73 ? 10.961 -7.964 -10.962 1.00 95.12 73 GLY A N 1
ATOM 581 C CA . GLY A 1 73 ? 11.508 -8.125 -12.316 1.00 95.12 73 GLY A CA 1
ATOM 582 C C . GLY A 1 73 ? 10.768 -7.350 -13.415 1.00 95.12 73 GLY A C 1
ATOM 583 O O . GLY A 1 73 ? 11.203 -7.386 -14.562 1.00 95.12 73 GLY A O 1
ATOM 584 N N . LYS A 1 74 ? 9.684 -6.633 -13.091 1.00 96.50 74 LYS A N 1
ATOM 585 C CA . LYS A 1 74 ? 8.989 -5.719 -14.010 1.00 96.50 74 LYS A CA 1
ATOM 586 C C . LYS A 1 74 ? 9.570 -4.307 -13.900 1.00 96.50 74 LYS A C 1
ATOM 588 O O . LYS A 1 74 ? 10.212 -3.960 -12.914 1.00 96.50 74 LYS A O 1
ATOM 593 N N . GLY A 1 75 ? 9.325 -3.485 -14.922 1.00 96.19 75 GLY A N 1
ATOM 594 C CA . GLY A 1 75 ? 9.666 -2.061 -14.881 1.00 96.19 75 GLY A CA 1
ATOM 595 C C . GLY A 1 75 ? 8.839 -1.287 -13.839 1.00 96.19 75 GLY A C 1
ATOM 596 O O . GLY A 1 75 ? 7.764 -1.750 -13.447 1.00 96.19 75 GLY A O 1
ATOM 597 N N . PRO A 1 76 ? 9.273 -0.075 -13.443 1.00 95.25 76 PRO A N 1
ATOM 598 C CA . PRO A 1 76 ? 8.721 0.653 -12.296 1.00 95.25 76 PRO A CA 1
ATOM 599 C C . PRO A 1 76 ? 7.221 0.933 -12.407 1.00 95.25 76 PRO A C 1
ATOM 601 O O . PRO A 1 76 ? 6.499 0.821 -11.424 1.00 95.25 76 PRO A O 1
ATOM 604 N N . VAL A 1 7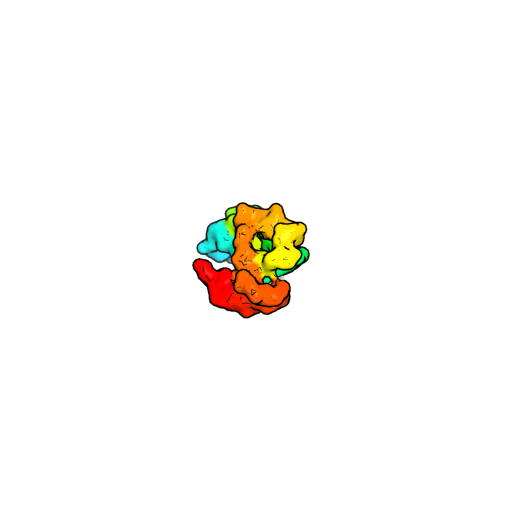7 ? 6.729 1.265 -13.605 1.00 97.69 77 VAL A N 1
ATOM 605 C CA . VAL A 1 77 ? 5.292 1.485 -13.846 1.00 97.69 77 VAL A CA 1
ATOM 606 C C . VAL A 1 77 ? 4.544 0.158 -13.950 1.00 97.69 77 VAL A C 1
ATOM 608 O O . VAL A 1 77 ? 3.487 -0.003 -13.347 1.00 97.69 77 VAL A O 1
ATOM 611 N N . ALA A 1 78 ? 5.108 -0.811 -14.675 1.00 98.06 78 ALA A N 1
ATOM 612 C CA . ALA A 1 78 ? 4.493 -2.119 -14.883 1.00 98.06 78 ALA A CA 1
ATOM 613 C C . ALA A 1 78 ? 4.290 -2.890 -13.570 1.00 98.06 78 ALA A C 1
ATOM 615 O O . ALA A 1 78 ? 3.341 -3.659 -13.461 1.00 98.06 78 ALA A O 1
ATOM 616 N N . ALA A 1 79 ? 5.134 -2.653 -12.563 1.00 98.25 79 ALA A N 1
ATOM 617 C CA . ALA A 1 79 ? 4.982 -3.245 -11.241 1.00 98.25 79 ALA A CA 1
ATOM 618 C C . ALA A 1 79 ? 3.686 -2.819 -10.527 1.00 98.25 79 ALA A C 1
ATOM 620 O O . ALA A 1 79 ? 3.063 -3.642 -9.869 1.00 98.25 79 ALA A O 1
ATOM 621 N N . TYR A 1 80 ? 3.233 -1.573 -10.697 1.00 98.31 80 TYR A N 1
ATOM 622 C CA . TYR A 1 80 ? 1.958 -1.100 -10.130 1.00 98.31 80 TYR A CA 1
ATOM 623 C C . TYR A 1 80 ? 0.730 -1.514 -10.949 1.00 98.31 80 TYR A C 1
ATOM 625 O O . TYR A 1 80 ? -0.396 -1.346 -10.490 1.00 98.31 80 TYR A O 1
ATOM 633 N N . LEU A 1 81 ? 0.943 -2.032 -12.160 1.00 98.38 81 LEU A N 1
ATOM 634 C CA . LEU A 1 81 ? -0.103 -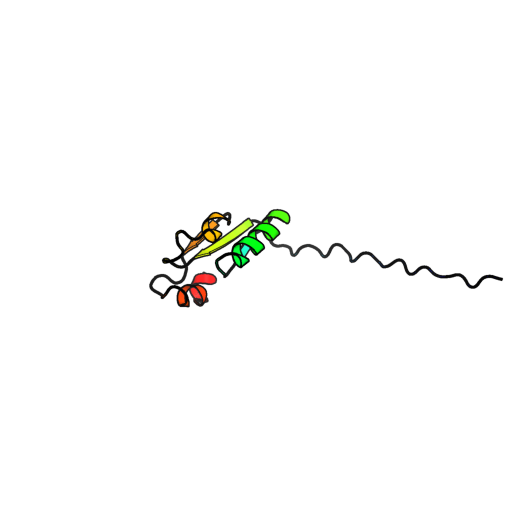2.579 -13.028 1.00 98.38 81 LEU A CA 1
ATOM 635 C C . LEU A 1 81 ? -0.172 -4.111 -12.949 1.00 98.38 81 LEU A C 1
ATOM 637 O O . LEU A 1 81 ? -0.934 -4.741 -13.680 1.00 98.38 81 LEU A O 1
ATOM 641 N N . ASP A 1 82 ? 0.636 -4.717 -12.082 1.00 98.06 82 ASP A N 1
ATOM 642 C CA . ASP A 1 82 ? 0.703 -6.155 -11.906 1.00 98.06 82 ASP A CA 1
ATOM 643 C C . ASP A 1 82 ? -0.396 -6.653 -10.965 1.00 98.06 82 ASP A C 1
ATOM 645 O O . ASP A 1 82 ? -0.213 -6.729 -9.752 1.00 98.06 82 ASP A O 1
ATOM 649 N N . ILE A 1 83 ? -1.554 -6.971 -11.543 1.00 98.25 83 ILE A N 1
ATOM 650 C CA . ILE A 1 83 ? -2.750 -7.392 -10.805 1.00 98.25 83 ILE A CA 1
ATOM 651 C C . ILE A 1 83 ? -2.451 -8.597 -9.908 1.00 98.25 83 ILE A C 1
ATOM 653 O O . ILE A 1 83 ? -2.812 -8.579 -8.733 1.00 98.25 83 ILE A O 1
ATOM 657 N N . ASP A 1 84 ? -1.756 -9.606 -10.435 1.00 97.62 84 ASP A N 1
ATOM 658 C CA . ASP A 1 84 ? -1.513 -10.854 -9.712 1.00 97.62 84 ASP A CA 1
ATOM 659 C C . ASP A 1 84 ? -0.661 -10.621 -8.460 1.00 97.62 84 ASP A C 1
ATOM 661 O O . ASP A 1 84 ? -1.029 -11.076 -7.379 1.00 97.62 84 ASP A O 1
ATOM 665 N N . SER A 1 85 ? 0.433 -9.853 -8.563 1.00 96.81 85 SER A N 1
ATOM 666 C CA . SER A 1 85 ? 1.278 -9.574 -7.391 1.00 96.81 85 SER A CA 1
ATOM 667 C C . SER A 1 85 ? 0.664 -8.587 -6.399 1.00 96.81 85 SER A C 1
ATOM 669 O O . SER A 1 85 ? 1.070 -8.576 -5.241 1.00 96.81 85 SER A O 1
ATOM 671 N N . ILE A 1 86 ? -0.309 -7.774 -6.818 1.00 97.94 86 ILE A N 1
ATOM 672 C CA . ILE A 1 86 ? -1.081 -6.916 -5.910 1.00 97.94 86 ILE A CA 1
ATOM 673 C C . ILE A 1 86 ? -2.130 -7.731 -5.135 1.00 97.94 86 ILE A C 1
ATOM 675 O O . ILE A 1 86 ? -2.431 -7.387 -3.996 1.00 97.94 86 ILE A O 1
ATOM 679 N N . ILE A 1 87 ? -2.710 -8.777 -5.734 1.00 97.50 87 ILE A N 1
ATOM 680 C CA . ILE A 1 87 ? -3.766 -9.595 -5.109 1.00 97.50 87 ILE A CA 1
ATOM 681 C C . ILE A 1 87 ? -3.208 -10.720 -4.219 1.00 97.50 87 ILE A C 1
ATOM 683 O O . ILE A 1 87 ? -3.902 -11.123 -3.285 1.00 97.50 87 ILE A O 1
ATOM 687 N N . GLN A 1 88 ? -2.005 -11.224 -4.516 1.00 92.06 88 GLN A N 1
ATOM 688 C CA . GLN A 1 88 ? -1.336 -12.322 -3.800 1.00 92.06 88 GLN A CA 1
ATOM 689 C C . GLN A 1 88 ? -1.236 -12.109 -2.280 1.00 92.06 88 GLN A C 1
ATOM 691 O O . GLN A 1 88 ? -1.496 -13.098 -1.555 1.00 92.06 88 GLN A O 1
#

Radius of gyration: 20.74 Å; chains: 1; bounding box: 68×43×28 Å

Secondary structure (DSSP, 8-state):
-----------PPP-----S-SEEEESS-HHHHHHHHHHHHHTT-EEEEEE-GGGTT-GGGGGSSEEEE-STTS-HHHHHT-HHHHH-

pLDDT: mean 87.67, std 19.14, range [39.97, 98.81]